Protein AF-A0A5B8IAQ7-F1 (afdb_monomer)

Secondary structure (DSSP, 8-state):
-HHHHHHHHHHHHHHHHHHHHHHHHHHHHHHHSSTT--HHHHHHHHHHHHHHHHHHHHHHHHHTTHHHHHHHHHHHHHHHHHHHHHHHHHTTT-

Sequence (94 aa):
MRDFFIRSLEKLVGLIVILSIIGVVIGSVSAMFVPDGGFLAGLAVLVGGTIYIILLGGGLYLGLGIYDNTRRTAEALMNRNAADLANQTSSSQD

Foldseek 3Di:
DVVVVLVVLVVVLVVVLVVLLVVLQVVLVVQCPDPPGRNVRSVCSNVVSVVVSCCVSVCSCVVSCSVVVVVVVVVVVVVVVVVVVVVVVVVVVD

Radius of gyration: 22.06 Å; Cα contacts (8 Å, |Δi|>4): 45; chains: 1; bounding box: 57×34×52 Å

Structure (mmCIF, N/CA/C/O backbone):
data_AF-A0A5B8IAQ7-F1
#
_entry.id   AF-A0A5B8IAQ7-F1
#
loop_
_atom_site.group_PDB
_atom_site.id
_atom_site.type_symbol
_atom_site.label_atom_id
_atom_site.label_alt_id
_atom_site.label_comp_id
_atom_site.label_asym_id
_atom_site.label_entity_id
_atom_site.label_seq_id
_atom_site.pdbx_PDB_ins_code
_atom_site.Cartn_x
_atom_site.Cartn_y
_atom_site.Cartn_z
_atom_site.occupancy
_atom_site.B_iso_or_equiv
_atom_site.auth_seq_id
_atom_site.auth_comp_id
_atom_site.auth_asym_id
_atom_site.auth_atom_id
_atom_site.pdbx_PDB_model_num
ATOM 1 N N . MET A 1 1 ? 1.089 -3.182 27.326 1.00 63.75 1 MET A N 1
ATOM 2 C CA . MET A 1 1 ? 2.265 -3.609 26.524 1.00 63.75 1 MET A CA 1
ATOM 3 C C . MET A 1 1 ? 1.876 -4.159 25.152 1.00 63.75 1 MET A C 1
ATOM 5 O O . MET A 1 1 ? 2.463 -3.725 24.171 1.00 63.75 1 MET A O 1
ATOM 9 N N . ARG A 1 2 ? 0.858 -5.029 25.047 1.00 75.62 2 ARG A N 1
ATOM 10 C CA . ARG A 1 2 ? 0.315 -5.524 23.762 1.00 75.62 2 ARG A CA 1
ATOM 11 C C . ARG A 1 2 ? -0.003 -4.411 22.754 1.00 75.62 2 ARG A C 1
ATOM 13 O O . ARG A 1 2 ? 0.402 -4.502 21.603 1.00 75.62 2 ARG A O 1
ATOM 20 N N . ASP A 1 3 ? -0.654 -3.342 23.201 1.00 77.94 3 ASP A N 1
ATOM 21 C CA . ASP A 1 3 ? -1.101 -2.272 22.298 1.00 77.94 3 ASP A CA 1
ATOM 22 C C . ASP A 1 3 ? 0.074 -1.457 21.724 1.00 77.94 3 ASP A C 1
ATOM 24 O O . ASP A 1 3 ? 0.021 -0.992 20.588 1.00 77.94 3 ASP A O 1
ATOM 28 N N . PHE A 1 4 ? 1.185 -1.355 22.466 1.00 79.88 4 PHE A N 1
ATOM 29 C CA . PHE A 1 4 ? 2.439 -0.789 21.958 1.00 79.88 4 PHE A CA 1
ATOM 30 C C . PHE A 1 4 ? 3.065 -1.686 20.884 1.00 79.88 4 PHE A C 1
ATOM 32 O O . PHE A 1 4 ? 3.552 -1.184 19.872 1.00 79.88 4 PHE A O 1
ATOM 39 N N . PHE A 1 5 ? 3.021 -3.006 21.082 1.00 79.81 5 PHE A N 1
ATOM 40 C CA . PHE A 1 5 ? 3.573 -3.979 20.144 1.00 79.81 5 PHE A CA 1
ATOM 41 C C . PHE A 1 5 ? 2.797 -3.986 18.823 1.00 79.81 5 PHE A C 1
ATOM 43 O O . PHE A 1 5 ? 3.397 -3.829 17.766 1.00 79.81 5 PHE A O 1
ATOM 50 N N . ILE A 1 6 ? 1.462 -4.046 18.884 1.00 80.75 6 ILE A N 1
ATOM 51 C CA . ILE A 1 6 ? 0.597 -4.011 17.694 1.00 80.75 6 ILE A CA 1
ATOM 52 C C . ILE A 1 6 ? 0.816 -2.716 16.908 1.00 80.75 6 ILE A C 1
ATOM 54 O O . ILE A 1 6 ? 1.059 -2.753 15.705 1.00 80.75 6 ILE A O 1
ATOM 58 N N . ARG A 1 7 ? 0.820 -1.567 17.592 1.00 83.38 7 ARG A N 1
ATOM 59 C CA . ARG A 1 7 ? 0.997 -0.264 16.940 1.00 83.38 7 ARG A CA 1
ATOM 60 C C . ARG A 1 7 ? 2.402 -0.066 16.361 1.00 83.38 7 ARG A C 1
ATOM 62 O O . ARG A 1 7 ? 2.566 0.663 15.385 1.00 83.38 7 ARG A O 1
ATOM 69 N N . SER A 1 8 ? 3.422 -0.685 16.955 1.00 86.38 8 SER A N 1
ATOM 70 C CA . SER A 1 8 ? 4.791 -0.651 16.422 1.00 86.38 8 SER A CA 1
ATOM 71 C C . SER A 1 8 ? 4.942 -1.570 15.212 1.00 86.38 8 SER A C 1
ATOM 73 O O . SER A 1 8 ? 5.550 -1.162 14.227 1.00 86.38 8 SER A O 1
ATOM 75 N N . LEU A 1 9 ? 4.339 -2.765 15.245 1.00 87.94 9 LEU A N 1
ATOM 76 C CA . LEU A 1 9 ? 4.313 -3.679 14.103 1.00 87.94 9 LEU A CA 1
ATOM 77 C C . LEU A 1 9 ? 3.535 -3.100 12.922 1.00 87.94 9 LEU A C 1
ATOM 79 O O . LEU A 1 9 ? 4.012 -3.187 11.800 1.00 87.94 9 LEU A O 1
ATOM 83 N N . GLU A 1 10 ? 2.404 -2.438 13.160 1.00 89.75 10 GLU A N 1
ATOM 84 C CA . GLU A 1 10 ? 1.656 -1.731 12.113 1.00 89.75 10 GLU A CA 1
ATOM 85 C C . GLU A 1 10 ? 2.533 -0.706 11.381 1.00 89.75 10 GLU A C 1
ATOM 87 O O . GLU A 1 10 ? 2.620 -0.714 10.153 1.00 89.75 10 GLU A O 1
ATOM 92 N N . LYS A 1 11 ? 3.249 0.139 12.130 1.00 90.62 11 LYS A N 1
ATOM 93 C CA . LYS A 1 11 ? 4.158 1.135 11.545 1.00 90.62 11 LYS A CA 1
ATOM 94 C C . LYS A 1 11 ? 5.346 0.496 10.837 1.00 90.62 11 LYS A C 1
ATOM 96 O O . LYS A 1 11 ? 5.742 0.973 9.778 1.00 90.62 11 LYS A O 1
ATOM 101 N N . LEU A 1 12 ? 5.918 -0.558 11.416 1.00 93.06 12 LEU A N 1
ATOM 102 C CA . LEU A 1 12 ? 7.055 -1.268 10.840 1.00 93.06 12 LEU A CA 1
ATOM 103 C C . LEU A 1 12 ? 6.673 -1.937 9.517 1.00 93.06 12 LEU A C 1
ATOM 105 O O . LEU A 1 12 ? 7.382 -1.781 8.529 1.00 93.06 12 LEU A O 1
ATOM 109 N N . VAL A 1 13 ? 5.543 -2.643 9.482 1.00 92.50 13 VAL A N 1
ATOM 110 C CA . VAL A 1 13 ? 5.045 -3.295 8.266 1.00 92.50 13 VAL A CA 1
ATOM 111 C C . VAL A 1 13 ? 4.699 -2.247 7.215 1.00 92.50 13 VAL A C 1
ATOM 113 O O . VAL A 1 13 ? 5.126 -2.387 6.073 1.00 92.50 13 VAL A O 1
ATOM 116 N N . GLY A 1 14 ? 4.018 -1.160 7.594 1.00 93.44 14 GLY A N 1
ATOM 117 C CA . GLY A 1 14 ? 3.753 -0.042 6.687 1.00 93.44 14 GLY A CA 1
ATOM 118 C C . GLY A 1 14 ? 5.036 0.550 6.094 1.00 93.44 14 GLY A C 1
ATOM 119 O O . GLY A 1 14 ? 5.124 0.750 4.883 1.00 93.44 14 GLY A O 1
ATOM 120 N N . LEU A 1 15 ? 6.067 0.753 6.919 1.00 96.19 15 LEU A N 1
ATOM 121 C CA . LEU A 1 15 ? 7.376 1.226 6.467 1.00 96.19 15 LEU A CA 1
ATOM 12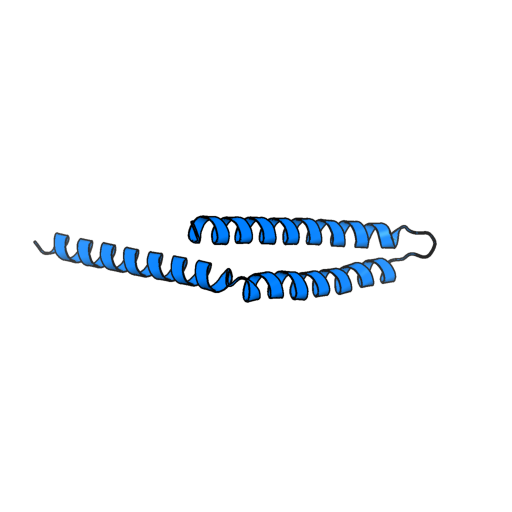2 C C . LEU A 1 15 ? 8.026 0.248 5.478 1.00 96.19 15 LEU A C 1
ATOM 124 O O . LEU A 1 15 ? 8.495 0.674 4.425 1.00 96.19 15 LEU A O 1
ATOM 128 N N . ILE A 1 16 ? 8.026 -1.053 5.783 1.00 95.50 16 ILE A N 1
ATOM 129 C CA . ILE A 1 16 ? 8.583 -2.089 4.900 1.00 95.50 16 ILE A CA 1
ATOM 130 C C . ILE A 1 16 ? 7.848 -2.108 3.556 1.00 95.50 16 ILE A C 1
ATOM 132 O O . ILE A 1 16 ? 8.496 -2.179 2.513 1.00 95.50 16 ILE A O 1
ATOM 136 N N . VAL A 1 17 ? 6.517 -2.009 3.553 1.00 96.19 17 VAL A N 1
ATOM 137 C CA . VAL A 1 17 ? 5.719 -1.973 2.317 1.00 96.19 17 VAL A CA 1
ATOM 138 C C . VAL A 1 17 ? 6.073 -0.746 1.477 1.00 96.19 17 VAL A C 1
ATOM 140 O O . VAL A 1 17 ? 6.330 -0.889 0.284 1.00 96.19 17 VAL A O 1
ATOM 143 N N . ILE A 1 18 ? 6.168 0.440 2.086 1.00 97.31 18 ILE A N 1
ATOM 144 C CA . ILE A 1 18 ? 6.548 1.675 1.380 1.00 97.31 18 ILE A CA 1
ATOM 145 C C . ILE A 1 18 ? 7.946 1.546 0.765 1.00 97.31 18 ILE A C 1
ATOM 147 O O . ILE A 1 18 ? 8.129 1.834 -0.418 1.00 97.31 18 ILE A O 1
ATOM 151 N N . LEU A 1 19 ? 8.926 1.067 1.536 1.00 98.06 19 LEU A N 1
ATOM 152 C CA . LEU A 1 19 ? 10.284 0.842 1.034 1.00 98.06 19 LEU A CA 1
ATOM 153 C C . LEU A 1 19 ? 10.313 -0.196 -0.094 1.00 98.06 19 LEU A C 1
ATOM 155 O O .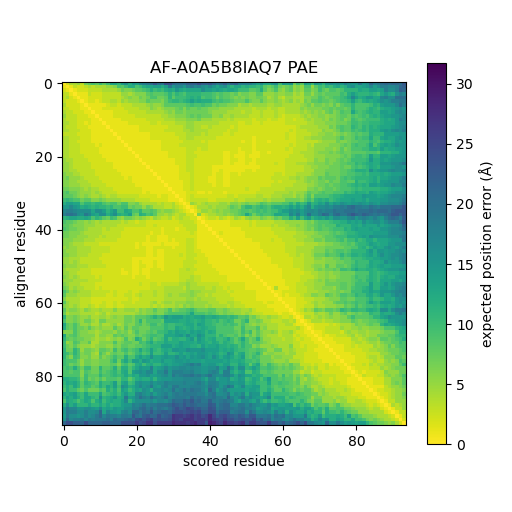 LEU A 1 19 ? 11.036 -0.016 -1.071 1.00 98.06 19 LEU A O 1
ATOM 159 N N . SER A 1 20 ? 9.500 -1.248 0.004 1.00 97.31 20 SER A N 1
ATOM 160 C CA . SER A 1 20 ? 9.395 -2.275 -1.037 1.00 97.31 20 SER A CA 1
ATOM 161 C C . SER A 1 20 ? 8.831 -1.702 -2.335 1.00 97.31 20 SER A C 1
ATOM 163 O O . SER A 1 20 ? 9.356 -2.001 -3.402 1.00 97.31 20 SER A O 1
ATOM 165 N N . ILE A 1 21 ? 7.808 -0.842 -2.259 1.00 98.12 21 ILE A N 1
ATOM 166 C CA . ILE A 1 21 ? 7.241 -0.156 -3.432 1.00 98.12 21 ILE A CA 1
ATOM 167 C C . ILE A 1 21 ? 8.315 0.688 -4.116 1.00 98.12 21 ILE A C 1
ATOM 169 O O . ILE A 1 21 ? 8.502 0.577 -5.326 1.00 98.12 21 ILE A O 1
ATOM 173 N N . ILE A 1 22 ? 9.057 1.486 -3.344 1.00 98.44 22 ILE A N 1
ATOM 174 C CA . ILE A 1 22 ? 10.168 2.288 -3.870 1.00 98.44 22 ILE A CA 1
ATOM 175 C C . ILE A 1 22 ? 11.209 1.377 -4.534 1.00 98.44 22 ILE A C 1
ATOM 177 O O . ILE A 1 22 ? 11.629 1.643 -5.658 1.00 98.44 22 ILE A O 1
ATOM 181 N N . GLY A 1 23 ? 11.576 0.275 -3.877 1.00 98.06 23 GLY A N 1
ATOM 182 C CA . GLY A 1 23 ? 12.513 -0.713 -4.410 1.00 98.06 23 GLY A CA 1
ATOM 183 C C . GLY A 1 23 ? 12.052 -1.330 -5.731 1.00 98.06 23 GLY A C 1
ATOM 184 O O . GLY A 1 23 ? 12.852 -1.441 -6.655 1.00 98.06 23 GLY A O 1
ATOM 185 N N . VAL A 1 24 ? 10.768 -1.675 -5.863 1.00 98.12 24 VAL A N 1
ATOM 186 C CA . VAL A 1 24 ? 10.201 -2.223 -7.108 1.00 98.12 24 VAL A CA 1
ATOM 187 C C . VAL A 1 24 ? 10.179 -1.182 -8.220 1.00 98.12 24 VAL A C 1
ATOM 189 O O . VAL A 1 24 ? 10.517 -1.511 -9.353 1.00 98.12 24 VAL A O 1
ATOM 192 N N . VAL A 1 25 ? 9.835 0.072 -7.920 1.00 98.06 25 VAL A N 1
ATOM 193 C CA . VAL A 1 25 ? 9.851 1.152 -8.918 1.00 98.06 25 VAL A CA 1
ATOM 194 C C . VAL A 1 25 ? 11.273 1.393 -9.422 1.00 98.06 25 VAL A C 1
ATOM 196 O O . VAL A 1 25 ? 11.498 1.400 -10.631 1.00 98.06 25 VAL A O 1
ATOM 199 N N . ILE A 1 26 ? 12.246 1.522 -8.515 1.00 98.19 26 ILE A N 1
ATOM 200 C CA . ILE A 1 26 ? 13.657 1.691 -8.884 1.00 98.19 26 ILE A CA 1
ATOM 201 C C . ILE A 1 26 ? 14.144 0.469 -9.665 1.00 98.19 26 ILE A C 1
ATOM 203 O O . ILE A 1 26 ? 14.710 0.628 -10.740 1.00 98.19 26 ILE A O 1
ATOM 207 N N . GLY A 1 27 ? 13.875 -0.742 -9.176 1.00 96.88 27 GLY A N 1
ATOM 208 C CA . GLY A 1 27 ? 14.275 -1.987 -9.829 1.00 96.88 27 GLY A CA 1
ATOM 209 C C . GLY A 1 27 ? 13.674 -2.146 -11.224 1.00 96.88 27 GLY A C 1
ATOM 210 O O . GLY A 1 27 ? 14.371 -2.570 -12.141 1.00 96.88 27 GLY A O 1
ATOM 211 N N . SER A 1 28 ? 12.413 -1.750 -11.410 1.00 97.25 28 SER A N 1
ATOM 212 C CA . SER A 1 28 ? 11.743 -1.747 -12.711 1.00 97.25 28 SER A CA 1
ATOM 213 C C . SER A 1 28 ? 12.432 -0.801 -13.689 1.00 97.25 28 SER A C 1
ATOM 215 O O . SER A 1 28 ? 12.767 -1.219 -14.796 1.00 97.25 28 SER A O 1
ATOM 217 N N . VAL A 1 29 ? 12.707 0.438 -13.270 1.00 96.69 29 VAL A N 1
ATOM 218 C CA . VAL A 1 29 ? 13.428 1.415 -14.096 1.00 96.69 29 VAL A CA 1
ATOM 219 C C . VAL A 1 29 ? 14.835 0.909 -14.405 1.00 96.69 29 VAL A C 1
ATOM 221 O O . VAL A 1 29 ? 15.218 0.861 -15.568 1.00 96.69 29 VAL A O 1
ATOM 224 N N . SER A 1 30 ? 15.592 0.460 -13.401 1.00 96.31 30 SER A N 1
ATOM 225 C CA . SER A 1 30 ? 16.945 -0.072 -13.586 1.00 96.31 30 SER A CA 1
ATOM 226 C C . SER A 1 30 ? 16.980 -1.256 -14.553 1.00 96.31 30 SER A C 1
ATOM 228 O O . SER A 1 30 ? 17.853 -1.293 -15.415 1.00 96.31 30 SER A O 1
ATOM 230 N N . ALA A 1 31 ? 16.015 -2.177 -14.480 1.00 95.62 31 ALA A N 1
ATOM 231 C CA . ALA A 1 31 ? 15.924 -3.332 -15.376 1.00 95.62 31 ALA A CA 1
ATOM 232 C C . ALA A 1 31 ? 15.708 -2.952 -16.853 1.00 95.62 31 ALA A C 1
ATOM 234 O O . ALA A 1 31 ? 16.026 -3.745 -17.739 1.00 95.62 31 ALA A O 1
ATOM 235 N N . MET A 1 32 ? 15.209 -1.746 -17.142 1.00 95.12 32 MET A N 1
ATOM 236 C CA . MET A 1 32 ? 15.094 -1.251 -18.518 1.00 95.12 32 MET A CA 1
ATOM 237 C C . MET A 1 32 ? 16.436 -0.803 -19.114 1.00 95.12 32 MET A C 1
ATOM 239 O O . MET A 1 32 ? 16.551 -0.767 -20.335 1.00 95.12 32 MET A O 1
ATOM 243 N N . PHE A 1 33 ? 17.437 -0.474 -18.288 1.00 93.56 33 PHE A N 1
ATOM 244 C CA . PHE A 1 33 ? 18.723 0.097 -18.727 1.00 93.56 33 PHE A CA 1
ATOM 245 C C . PHE A 1 33 ? 19.907 -0.885 -18.673 1.00 93.56 33 PHE A C 1
ATOM 247 O O . PHE A 1 33 ? 21.041 -0.500 -18.953 1.00 93.56 33 PHE A O 1
ATOM 254 N N . VAL A 1 34 ? 19.676 -2.146 -18.303 1.00 91.56 34 VAL A N 1
ATOM 255 C CA . VAL A 1 34 ? 20.706 -3.201 -18.307 1.00 91.56 34 VAL A CA 1
ATOM 256 C C . VAL A 1 34 ? 20.977 -3.665 -19.753 1.00 91.56 34 VAL A C 1
ATOM 258 O O . VAL A 1 34 ? 20.048 -3.624 -20.556 1.00 91.56 34 VAL A O 1
ATOM 261 N N . PRO A 1 35 ? 22.199 -4.123 -20.113 1.00 87.44 35 PRO A N 1
ATOM 262 C CA . PRO A 1 35 ? 22.535 -4.541 -21.483 1.00 87.44 35 PRO A CA 1
ATOM 263 C C . PRO A 1 35 ? 21.619 -5.618 -22.085 1.00 87.44 35 PRO A C 1
ATOM 265 O O . PRO A 1 35 ? 21.253 -5.511 -23.250 1.00 87.44 35 PRO A O 1
ATOM 268 N N . ASP A 1 36 ? 21.198 -6.598 -21.280 1.00 86.19 36 ASP A N 1
ATOM 269 C CA . ASP A 1 36 ? 20.207 -7.626 -21.658 1.00 86.19 36 ASP A CA 1
ATOM 270 C C . ASP A 1 36 ? 18.774 -7.250 -21.229 1.00 86.19 36 ASP A C 1
ATOM 272 O O . ASP A 1 36 ? 17.851 -8.067 -21.228 1.00 86.19 36 ASP A O 1
ATOM 276 N N . GLY A 1 37 ? 18.600 -6.009 -20.783 1.00 82.00 37 GLY A N 1
ATOM 277 C CA . GLY A 1 37 ? 17.348 -5.445 -20.315 1.00 82.00 37 GLY A CA 1
ATOM 278 C C . GLY A 1 37 ? 16.506 -4.854 -21.441 1.00 82.00 37 GLY A C 1
ATOM 279 O O . GLY A 1 37 ? 16.848 -4.866 -22.621 1.00 82.00 37 GLY A O 1
ATOM 280 N N . GLY A 1 38 ? 15.353 -4.318 -21.058 1.00 93.38 38 GLY A N 1
ATOM 281 C CA . GLY A 1 38 ? 14.442 -3.657 -21.982 1.00 93.38 38 GLY A CA 1
ATOM 282 C C . GLY A 1 38 ? 13.107 -3.336 -21.331 1.00 93.38 38 GLY A C 1
ATOM 283 O O . GLY A 1 38 ? 12.865 -3.662 -20.167 1.00 93.38 38 GLY A O 1
ATOM 2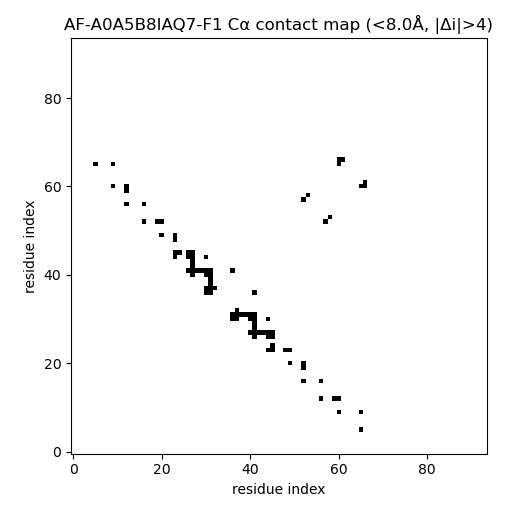84 N N .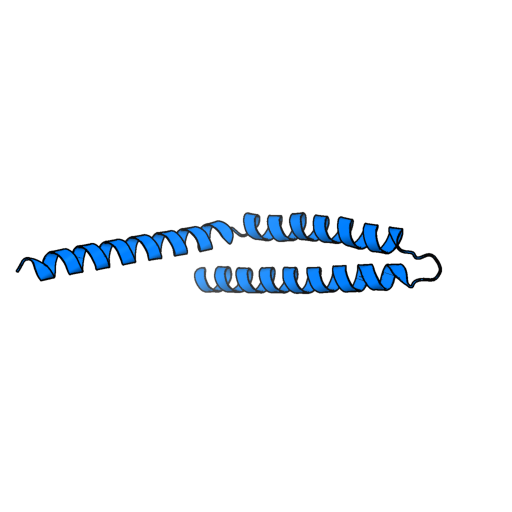 PHE A 1 39 ? 12.205 -2.719 -22.094 1.00 93.50 39 PHE A N 1
ATOM 285 C CA . PHE A 1 39 ? 10.893 -2.312 -21.583 1.00 93.50 39 PHE A CA 1
ATOM 286 C C . PHE A 1 39 ? 10.099 -3.487 -20.989 1.00 93.50 39 PHE A C 1
ATOM 288 O O . PHE A 1 39 ? 9.542 -3.372 -19.900 1.00 93.50 39 PHE A O 1
ATOM 295 N N . LEU A 1 40 ? 10.108 -4.641 -21.665 1.00 95.12 40 LEU A N 1
ATOM 296 C CA . LEU A 1 40 ? 9.452 -5.867 -21.196 1.00 95.12 40 LEU A CA 1
ATOM 297 C C . LEU A 1 40 ? 10.033 -6.372 -19.868 1.00 95.12 40 LEU A C 1
ATOM 299 O O . LEU A 1 40 ? 9.271 -6.813 -19.012 1.00 95.12 40 LEU A O 1
ATOM 303 N N . ALA A 1 41 ? 11.350 -6.266 -19.669 1.00 95.56 41 ALA A N 1
ATOM 304 C CA . ALA A 1 41 ? 11.994 -6.652 -18.416 1.00 95.56 41 ALA A CA 1
ATOM 305 C C . ALA A 1 41 ? 11.568 -5.724 -17.269 1.00 95.56 41 ALA A C 1
ATOM 307 O O . ALA A 1 41 ? 11.156 -6.195 -16.210 1.00 95.56 41 ALA A O 1
ATOM 308 N N . GLY A 1 42 ? 11.574 -4.408 -17.500 1.00 96.31 42 GLY A N 1
ATOM 309 C CA . GLY A 1 42 ? 11.091 -3.442 -16.513 1.00 96.31 42 GLY A CA 1
ATOM 310 C C . GLY A 1 42 ? 9.609 -3.619 -16.184 1.00 96.31 42 GLY A C 1
ATOM 311 O O . GLY A 1 42 ? 9.236 -3.560 -15.011 1.00 96.31 42 GLY A O 1
ATOM 312 N N . LEU A 1 43 ? 8.768 -3.910 -17.182 1.00 96.81 43 LEU A N 1
ATOM 313 C CA . LEU A 1 43 ? 7.348 -4.200 -16.978 1.00 96.81 43 LEU A CA 1
ATOM 314 C C . LEU A 1 43 ? 7.141 -5.496 -16.181 1.00 96.81 43 LEU A C 1
ATOM 316 O O . LEU A 1 43 ? 6.310 -5.525 -15.277 1.00 96.81 43 LEU A O 1
ATOM 320 N N . ALA A 1 44 ? 7.915 -6.546 -16.465 1.00 96.38 44 ALA A N 1
ATOM 321 C CA . ALA A 1 44 ? 7.860 -7.803 -15.722 1.00 96.38 44 ALA A CA 1
ATOM 322 C C . ALA A 1 44 ? 8.249 -7.614 -14.247 1.00 96.38 44 ALA A C 1
ATOM 324 O O . ALA A 1 44 ? 7.565 -8.131 -13.364 1.00 96.38 44 ALA A O 1
ATOM 325 N N . VAL A 1 45 ? 9.293 -6.825 -13.970 1.00 97.31 45 VAL A N 1
ATOM 326 C CA . VAL A 1 45 ? 9.695 -6.471 -12.598 1.00 97.31 45 VAL A CA 1
ATOM 327 C C . VAL A 1 45 ? 8.615 -5.647 -11.902 1.00 97.31 45 VAL A C 1
ATOM 329 O O . VAL A 1 45 ? 8.321 -5.905 -10.738 1.00 97.31 45 VAL A O 1
ATOM 332 N N . LEU A 1 46 ? 7.993 -4.695 -12.601 1.00 97.31 46 LEU A N 1
ATOM 333 C CA . LEU A 1 46 ? 6.924 -3.877 -12.034 1.00 97.31 46 LEU A CA 1
ATOM 334 C C . LEU A 1 46 ? 5.718 -4.742 -11.656 1.00 97.31 46 LEU A C 1
ATOM 336 O O . LEU A 1 46 ? 5.292 -4.738 -10.508 1.00 97.31 46 LEU A O 1
ATOM 340 N N . VAL A 1 47 ? 5.205 -5.534 -12.599 1.00 98.12 47 VAL A N 1
ATOM 341 C CA . VAL A 1 47 ? 4.028 -6.386 -12.382 1.00 98.12 47 VAL A CA 1
ATOM 342 C C . VAL A 1 47 ? 4.321 -7.458 -11.333 1.00 98.12 47 VAL A C 1
ATOM 344 O O . VAL A 1 47 ? 3.572 -7.591 -10.365 1.00 98.12 47 VAL A O 1
ATOM 347 N N . GLY A 1 48 ? 5.425 -8.193 -11.479 1.00 98.06 48 GLY A N 1
ATOM 348 C CA . GLY A 1 48 ? 5.815 -9.243 -10.539 1.00 98.06 48 GLY A CA 1
ATOM 349 C C . GLY A 1 48 ? 6.101 -8.695 -9.142 1.00 98.06 48 GLY A C 1
ATOM 350 O O . GLY A 1 48 ? 5.616 -9.240 -8.152 1.00 98.06 48 GLY A O 1
ATOM 351 N N . GLY A 1 49 ? 6.824 -7.578 -9.055 1.00 97.56 49 GLY A N 1
ATOM 352 C CA . GLY A 1 49 ? 7.140 -6.907 -7.799 1.00 97.56 49 GLY A CA 1
ATOM 353 C C . GLY A 1 49 ? 5.902 -6.352 -7.099 1.00 97.56 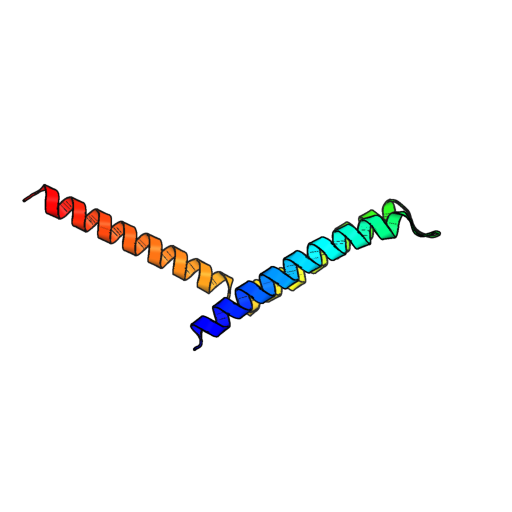49 GLY A C 1
ATOM 354 O O . GLY A 1 49 ? 5.743 -6.547 -5.896 1.00 97.56 49 GLY A O 1
ATOM 355 N N . THR A 1 50 ? 4.981 -5.720 -7.829 1.00 97.94 50 THR A N 1
ATOM 356 C CA . THR A 1 50 ? 3.721 -5.228 -7.254 1.00 97.94 50 THR A CA 1
ATOM 357 C C . THR A 1 50 ? 2.848 -6.375 -6.753 1.00 97.94 50 THR A C 1
ATOM 359 O O . THR A 1 50 ? 2.358 -6.303 -5.627 1.00 97.94 50 THR A O 1
ATOM 362 N N . ILE A 1 51 ? 2.692 -7.454 -7.528 1.00 98.31 51 ILE A N 1
ATOM 363 C CA . ILE A 1 51 ? 1.956 -8.647 -7.080 1.00 98.31 51 ILE A CA 1
ATOM 364 C C . ILE A 1 51 ? 2.607 -9.226 -5.819 1.00 98.31 51 ILE A C 1
ATOM 366 O O . ILE A 1 51 ? 1.910 -9.505 -4.844 1.00 98.31 51 ILE A O 1
ATOM 370 N N . TYR A 1 52 ? 3.937 -9.346 -5.800 1.00 97.44 52 TYR A N 1
ATOM 371 C CA . TYR A 1 52 ? 4.679 -9.822 -4.635 1.00 97.44 52 TYR A CA 1
ATOM 372 C C . TYR A 1 52 ? 4.429 -8.957 -3.392 1.00 97.44 52 TYR A C 1
ATOM 374 O O . TYR A 1 52 ? 4.127 -9.495 -2.329 1.00 97.44 52 TYR A O 1
ATOM 382 N N . ILE A 1 53 ? 4.479 -7.626 -3.518 1.00 97.31 53 ILE A N 1
ATOM 383 C CA . ILE A 1 53 ? 4.202 -6.701 -2.408 1.00 97.31 53 ILE A CA 1
ATOM 384 C C . ILE A 1 53 ? 2.764 -6.849 -1.910 1.00 97.31 53 ILE A C 1
ATOM 386 O O . ILE A 1 53 ? 2.547 -6.867 -0.701 1.00 97.31 53 ILE A O 1
ATOM 390 N N . ILE A 1 54 ? 1.785 -6.966 -2.810 1.00 96.25 54 ILE A N 1
ATOM 391 C CA . ILE A 1 54 ? 0.376 -7.130 -2.428 1.00 96.25 54 ILE A CA 1
ATOM 392 C C . ILE A 1 54 ? 0.188 -8.427 -1.643 1.00 96.25 54 ILE A C 1
ATOM 394 O O . ILE A 1 54 ? -0.432 -8.413 -0.582 1.00 96.25 54 ILE A O 1
ATOM 398 N N . LEU A 1 55 ? 0.742 -9.538 -2.131 1.00 96.19 55 LEU A N 1
ATOM 399 C CA . LEU A 1 55 ? 0.595 -10.838 -1.481 1.00 96.19 55 LEU A CA 1
ATOM 400 C C . LEU A 1 55 ? 1.331 -10.886 -0.139 1.00 96.19 55 LEU A C 1
ATOM 402 O O . LEU A 1 55 ? 0.744 -11.270 0.871 1.00 96.19 55 LEU A O 1
ATOM 406 N N . LEU A 1 56 ? 2.596 -10.465 -0.107 1.00 94.94 56 LEU A N 1
ATOM 407 C CA . LEU A 1 56 ? 3.421 -10.519 1.097 1.00 94.94 56 LEU A CA 1
ATOM 408 C C . LEU A 1 56 ? 2.976 -9.474 2.129 1.00 94.94 56 LEU A C 1
ATOM 410 O O . LEU A 1 56 ? 2.745 -9.801 3.290 1.00 94.94 56 LEU A O 1
ATOM 414 N N . GLY A 1 57 ? 2.828 -8.219 1.704 1.00 93.06 57 GLY A N 1
ATOM 415 C CA . GLY A 1 57 ? 2.419 -7.103 2.553 1.00 93.06 57 GLY A CA 1
ATOM 416 C C . GLY A 1 57 ? 0.972 -7.231 3.016 1.00 93.06 57 GLY A C 1
ATOM 417 O O . GLY A 1 57 ? 0.698 -7.075 4.204 1.00 93.06 57 GLY A O 1
ATOM 418 N N . GLY A 1 58 ? 0.056 -7.591 2.114 1.00 90.31 58 GLY A N 1
ATOM 419 C CA . GLY A 1 58 ? -1.337 -7.879 2.462 1.00 90.31 58 GLY A CA 1
ATOM 420 C C . GLY A 1 58 ? -1.455 -9.073 3.408 1.00 90.31 58 GLY A C 1
ATOM 421 O O . GLY A 1 58 ? -2.156 -8.991 4.416 1.00 90.31 58 GLY A O 1
ATOM 422 N N . GLY A 1 59 ? -0.701 -10.147 3.150 1.00 93.25 59 GLY A N 1
ATOM 423 C CA . GLY A 1 59 ? -0.618 -11.307 4.038 1.00 93.25 59 GLY A CA 1
ATOM 424 C C . GLY A 1 59 ? -0.104 -10.953 5.435 1.00 93.25 59 GLY A C 1
ATOM 425 O O . GLY A 1 59 ? -0.682 -11.391 6.424 1.00 93.25 59 GLY A O 1
ATOM 426 N N . LEU A 1 60 ? 0.922 -10.103 5.535 1.00 91.31 60 LEU A N 1
ATOM 427 C CA . LEU A 1 60 ? 1.426 -9.569 6.806 1.00 91.31 60 LEU A CA 1
ATOM 428 C C . LEU A 1 60 ? 0.380 -8.716 7.537 1.00 91.31 60 LEU A C 1
ATOM 430 O O . LEU A 1 60 ? 0.200 -8.876 8.743 1.00 91.31 60 LEU A O 1
ATOM 434 N N . TYR A 1 61 ? -0.337 -7.846 6.822 1.00 88.88 61 TYR A N 1
ATOM 435 C CA . TYR A 1 61 ? -1.388 -7.002 7.402 1.00 88.88 61 TYR A CA 1
ATOM 436 C C . TYR A 1 61 ? -2.549 -7.816 7.983 1.00 88.88 61 TYR A C 1
ATOM 438 O O . TYR A 1 61 ? -3.052 -7.493 9.064 1.00 88.88 61 TYR A O 1
ATOM 446 N N . LEU A 1 62 ? -2.957 -8.875 7.282 1.00 89.25 62 LEU A N 1
ATOM 447 C CA . LEU A 1 62 ? -4.006 -9.785 7.735 1.00 89.25 62 LEU A CA 1
ATOM 448 C C . LEU A 1 62 ? -3.504 -10.710 8.852 1.00 89.25 62 LEU A C 1
ATOM 450 O O . LEU A 1 62 ? -4.142 -10.813 9.895 1.00 89.25 62 LEU A O 1
ATOM 454 N N . GLY A 1 63 ? -2.342 -11.341 8.669 1.00 85.25 63 GLY A N 1
ATOM 455 C CA . GLY A 1 63 ? -1.785 -1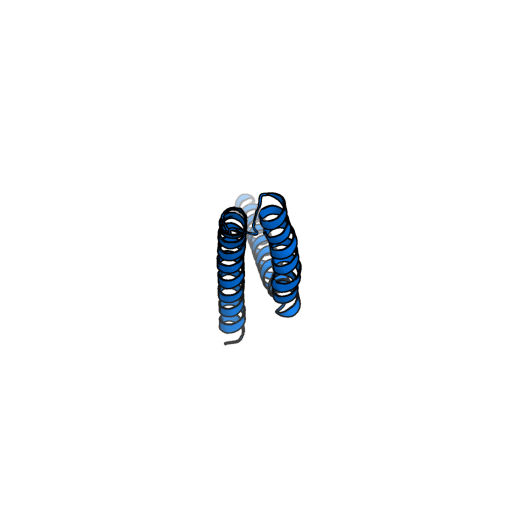2.325 9.601 1.00 85.25 63 GLY A CA 1
ATOM 456 C C . GLY A 1 63 ? -1.396 -11.741 10.959 1.00 85.25 63 GLY A C 1
ATOM 457 O O . GLY A 1 63 ? -1.528 -12.413 11.978 1.00 85.25 63 GLY A O 1
ATOM 458 N N . LEU A 1 64 ? -0.972 -10.475 11.000 1.00 86.75 64 LEU A N 1
ATOM 459 C CA . LEU A 1 64 ? -0.697 -9.765 12.252 1.00 86.75 64 LEU A CA 1
ATOM 460 C C . LEU A 1 64 ? -1.956 -9.149 12.888 1.00 86.75 64 LEU A C 1
ATOM 462 O O . LEU A 1 64 ? -1.858 -8.534 13.950 1.00 86.75 64 LEU A O 1
ATOM 466 N N . GLY A 1 65 ? -3.129 -9.287 12.257 1.00 83.56 65 GLY A N 1
ATOM 467 C CA . GLY A 1 65 ? -4.396 -8.758 12.768 1.00 83.56 65 GLY A CA 1
ATOM 468 C C . GLY A 1 65 ? -4.451 -7.228 12.831 1.00 83.56 65 GLY A C 1
ATOM 469 O O . GLY A 1 65 ? -5.252 -6.667 13.581 1.00 83.56 65 GLY A O 1
ATOM 470 N N . ILE A 1 66 ? -3.601 -6.535 12.063 1.00 83.38 66 ILE A N 1
ATOM 471 C CA . ILE A 1 66 ? -3.535 -5.066 12.041 1.00 83.38 66 ILE A CA 1
ATOM 472 C C . ILE A 1 66 ? -4.878 -4.497 11.567 1.00 83.38 66 ILE A C 1
ATOM 474 O O . ILE A 1 66 ? -5.401 -3.563 12.174 1.00 83.38 66 ILE A O 1
ATOM 478 N N . TYR A 1 67 ? -5.477 -5.116 10.545 1.00 79.75 67 TYR A N 1
ATOM 479 C CA . TYR A 1 67 ? -6.778 -4.716 10.006 1.00 79.75 67 TYR A CA 1
ATOM 480 C C . TYR A 1 67 ? -7.883 -4.684 11.074 1.00 79.75 67 TYR A C 1
ATOM 482 O O . TYR A 1 67 ? -8.601 -3.690 11.200 1.00 79.75 67 TYR A O 1
ATOM 490 N N . ASP A 1 68 ? -7.989 -5.734 11.891 1.00 82.19 68 ASP A N 1
ATOM 491 C CA . ASP A 1 68 ? -9.004 -5.813 12.945 1.00 82.19 68 ASP A CA 1
ATOM 492 C C . ASP A 1 68 ? -8.807 -4.729 14.009 1.00 82.19 68 ASP A C 1
ATOM 494 O O . ASP A 1 68 ? -9.776 -4.207 14.564 1.00 82.19 68 ASP A O 1
ATOM 498 N N . ASN A 1 69 ? -7.556 -4.355 14.285 1.00 82.00 69 ASN A N 1
ATOM 499 C CA . ASN A 1 69 ? -7.238 -3.294 15.232 1.00 82.00 69 ASN A CA 1
ATOM 500 C C . ASN A 1 69 ? -7.656 -1.911 14.702 1.00 82.00 69 ASN A C 1
ATOM 502 O O . ASN A 1 69 ? -8.257 -1.115 15.433 1.00 82.00 69 ASN A O 1
ATOM 506 N N . THR A 1 70 ? -7.411 -1.640 13.417 1.00 81.81 70 THR A N 1
ATOM 507 C CA . THR A 1 70 ? -7.887 -0.421 12.748 1.00 81.81 70 THR A CA 1
ATOM 508 C C . THR A 1 70 ? -9.417 -0.371 12.727 1.00 81.81 70 THR A C 1
ATOM 510 O O . THR A 1 70 ? -9.998 0.663 13.064 1.00 81.81 70 THR A O 1
ATOM 513 N N . ARG A 1 71 ? -10.086 -1.493 12.425 1.00 85.31 71 ARG A N 1
ATOM 514 C CA . ARG A 1 71 ? -11.555 -1.577 12.389 1.00 85.31 71 ARG A CA 1
ATOM 515 C C . ARG A 1 71 ? -12.186 -1.287 13.751 1.00 85.31 71 ARG A C 1
ATOM 517 O O . ARG A 1 71 ? -13.057 -0.430 13.844 1.00 85.31 71 ARG A O 1
ATOM 524 N N . ARG A 1 72 ? -11.695 -1.921 14.821 1.00 83.94 72 ARG A N 1
ATOM 525 C CA . ARG A 1 72 ? -12.178 -1.683 16.197 1.00 83.94 72 ARG A CA 1
ATOM 526 C C . ARG A 1 72 ? -11.975 -0.241 16.647 1.00 83.94 72 ARG A C 1
ATOM 528 O O . ARG A 1 72 ? -12.815 0.307 17.353 1.00 83.94 72 ARG A O 1
ATOM 535 N N . THR A 1 73 ? -10.872 0.382 16.233 1.00 84.00 73 THR A N 1
ATOM 536 C CA . THR A 1 73 ? -10.614 1.796 16.535 1.00 84.00 73 THR A CA 1
ATOM 537 C C . THR A 1 73 ? -11.629 2.697 15.829 1.00 84.00 73 THR A C 1
ATOM 539 O O . THR A 1 73 ? -12.160 3.616 16.449 1.00 84.00 73 THR A O 1
ATOM 542 N N . ALA A 1 74 ? -11.953 2.413 14.564 1.00 87.12 74 ALA A N 1
ATOM 543 C CA . ALA A 1 74 ? -12.984 3.145 13.830 1.00 87.12 74 ALA A CA 1
ATOM 544 C C . ALA A 1 74 ? -14.375 2.974 14.467 1.00 87.12 74 ALA A C 1
ATOM 546 O O . ALA A 1 74 ? -15.063 3.965 14.699 1.00 87.12 74 ALA A O 1
ATOM 547 N N . GLU A 1 75 ? -14.755 1.744 14.823 1.00 91.31 75 GLU A N 1
ATOM 548 C CA . GLU A 1 75 ? -16.023 1.440 15.504 1.00 91.31 75 GLU A CA 1
ATOM 549 C C . GLU A 1 75 ? -16.133 2.166 16.860 1.00 91.31 75 GLU A C 1
ATOM 551 O O . GLU A 1 75 ? -17.156 2.778 17.167 1.00 91.31 75 GLU A O 1
ATOM 556 N N . ALA A 1 76 ? -15.062 2.170 17.661 1.00 91.00 76 ALA A N 1
ATOM 557 C CA . ALA A 1 76 ? -15.036 2.865 18.949 1.00 91.00 76 ALA A CA 1
ATOM 558 C C . ALA A 1 76 ? -15.201 4.388 18.802 1.00 91.00 76 ALA A C 1
ATOM 560 O O . ALA A 1 76 ? -15.902 5.013 19.600 1.00 91.00 76 ALA A O 1
ATOM 561 N N . LEU A 1 77 ? -14.586 4.985 17.775 1.00 91.50 77 LEU A N 1
ATOM 562 C CA . LEU A 1 77 ? -14.747 6.408 17.468 1.00 91.50 77 LEU A CA 1
ATOM 563 C C . LEU A 1 77 ? -16.184 6.737 17.043 1.00 91.50 77 LEU A C 1
ATOM 565 O O . LEU A 1 77 ? -16.742 7.727 17.510 1.00 91.50 77 LEU A O 1
ATOM 569 N N . MET A 1 78 ? -16.803 5.893 16.214 1.00 90.56 78 MET A N 1
ATOM 570 C CA . MET A 1 78 ? -18.199 6.069 15.797 1.00 90.56 78 MET A CA 1
ATOM 571 C C . MET A 1 78 ? -19.158 6.025 16.992 1.00 90.56 78 MET A C 1
ATOM 573 O O . MET A 1 78 ? -19.997 6.91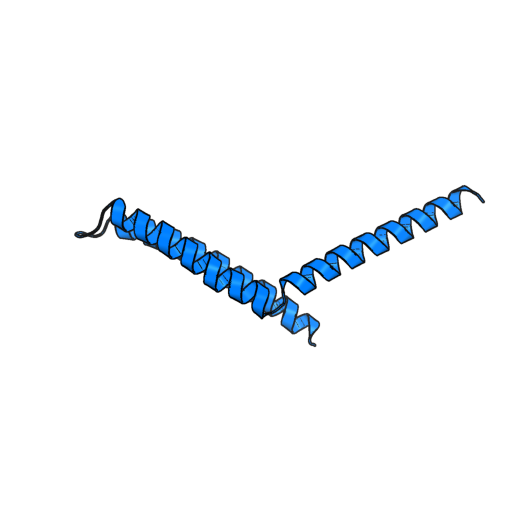4 17.137 1.00 90.56 78 MET A O 1
ATOM 577 N N . ASN A 1 79 ? -18.996 5.044 17.882 1.00 92.88 79 ASN A N 1
ATOM 578 C CA . ASN A 1 79 ? -19.851 4.896 19.062 1.00 92.88 79 ASN A CA 1
ATOM 579 C C . ASN A 1 79 ? -19.712 6.073 20.037 1.00 92.88 79 ASN A C 1
ATOM 581 O O . ASN A 1 79 ? -20.706 6.521 20.606 1.00 92.88 79 ASN A O 1
ATOM 585 N N . ARG A 1 80 ? -18.494 6.604 20.206 1.00 90.94 80 ARG A N 1
ATOM 586 C CA . ARG A 1 80 ? -18.256 7.799 21.025 1.00 90.94 80 ARG A CA 1
ATOM 587 C C . ARG A 1 80 ? -18.979 9.020 20.459 1.00 90.94 80 ARG A C 1
ATOM 589 O O . ARG A 1 80 ? -19.700 9.682 21.194 1.00 90.94 80 ARG A O 1
ATOM 596 N N . ASN A 1 81 ? -18.844 9.268 19.157 1.00 92.69 81 ASN A N 1
ATOM 597 C CA . ASN A 1 81 ? -19.510 10.396 18.506 1.00 92.69 81 ASN A CA 1
ATOM 598 C C . ASN A 1 81 ? -21.040 10.291 18.619 1.00 92.69 81 ASN A C 1
ATOM 600 O O . ASN A 1 81 ? -21.709 11.290 18.859 1.00 92.69 81 ASN A O 1
ATOM 604 N N . ALA A 1 82 ? -21.600 9.084 18.487 1.00 91.94 82 ALA A N 1
ATOM 605 C CA . ALA A 1 82 ? -23.032 8.850 18.672 1.00 91.94 82 ALA A CA 1
ATOM 606 C C . ALA A 1 82 ? -23.498 9.154 20.108 1.00 91.94 82 ALA A C 1
ATOM 608 O O . ALA A 1 82 ? -24.554 9.757 20.295 1.00 91.94 82 ALA A O 1
ATOM 609 N N . ALA A 1 83 ? -22.702 8.788 21.117 1.00 90.25 83 ALA A N 1
ATOM 610 C CA . ALA A 1 83 ? -22.985 9.123 22.512 1.00 90.25 83 ALA A CA 1
ATOM 611 C C . ALA A 1 83 ? -22.905 10.640 22.774 1.00 90.25 83 ALA A C 1
ATOM 613 O O . ALA A 1 83 ? -23.766 11.186 23.462 1.00 90.25 83 ALA A O 1
ATOM 614 N N . ASP A 1 84 ? -21.925 11.331 22.184 1.00 90.50 84 ASP A N 1
ATOM 615 C CA . ASP A 1 84 ? -21.777 12.788 22.303 1.00 90.50 84 ASP A CA 1
ATOM 616 C C . ASP A 1 84 ? -22.961 13.537 21.664 1.00 90.50 84 ASP A C 1
ATOM 618 O O . ASP A 1 84 ? -23.415 14.552 22.194 1.00 90.50 84 ASP A O 1
ATOM 622 N N . LEU A 1 85 ? -23.498 13.021 20.553 1.00 88.31 85 LEU A N 1
ATOM 623 C CA . LEU A 1 85 ? -24.704 13.550 19.908 1.00 88.31 85 LEU A CA 1
ATOM 624 C C . LEU A 1 85 ? -25.950 13.338 20.773 1.00 88.31 85 LEU A C 1
ATOM 626 O O . LEU A 1 85 ? -26.730 14.270 20.955 1.00 88.31 85 LEU A O 1
ATOM 630 N N . ALA A 1 86 ? -26.115 12.145 21.350 1.00 87.81 86 ALA A N 1
ATOM 631 C CA . ALA A 1 86 ? -27.223 11.862 22.259 1.00 87.81 86 ALA A CA 1
ATOM 632 C C . ALA A 1 86 ? -27.201 12.798 23.482 1.00 87.81 86 ALA A C 1
ATOM 634 O O . ALA A 1 86 ? -28.236 13.342 23.865 1.00 87.81 86 ALA A O 1
ATOM 635 N N . ASN A 1 87 ? -26.015 13.059 24.039 1.00 87.69 87 ASN A N 1
ATOM 636 C CA . ASN A 1 87 ? -25.864 13.935 25.199 1.00 87.69 87 ASN A CA 1
ATOM 637 C C . ASN A 1 87 ? -26.195 15.411 24.878 1.00 87.69 87 ASN A C 1
ATOM 639 O O . ASN A 1 87 ? -26.829 16.097 25.680 1.00 87.69 87 ASN A O 1
ATOM 643 N N . GLN A 1 88 ? -25.844 15.889 23.677 1.00 83.69 88 GLN A N 1
ATOM 644 C CA . GLN A 1 88 ? -26.221 17.230 23.197 1.00 83.69 88 GLN A CA 1
ATOM 645 C C . GLN A 1 88 ? -27.735 17.380 22.976 1.00 83.69 88 GLN A C 1
ATOM 647 O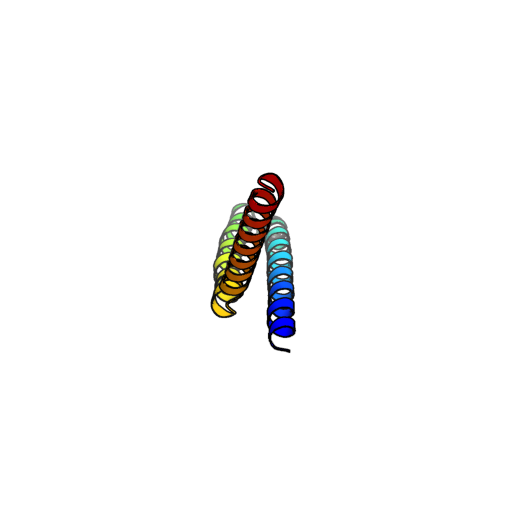 O . GLN A 1 88 ? -28.306 18.447 23.219 1.00 83.69 88 GLN A O 1
ATOM 652 N N . THR A 1 89 ? -28.409 16.317 22.527 1.00 79.25 89 THR A N 1
ATOM 653 C CA . THR A 1 89 ? -29.869 16.348 22.352 1.00 79.25 89 THR A CA 1
ATOM 654 C C . THR A 1 89 ? -30.630 16.381 23.675 1.00 79.25 89 THR A C 1
ATOM 656 O O . THR A 1 89 ? -31.680 17.009 23.738 1.00 79.25 89 THR A O 1
ATOM 659 N N . SER A 1 90 ? -30.100 15.783 24.746 1.00 76.25 90 SER A N 1
ATOM 660 C CA . SER A 1 90 ? -30.699 15.882 26.084 1.00 76.25 90 SER A CA 1
ATOM 661 C C . SER A 1 90 ? -30.522 17.268 26.711 1.00 76.25 90 SER A C 1
ATOM 663 O O . SER A 1 90 ? -31.466 17.790 27.284 1.00 76.25 90 SER A O 1
ATOM 665 N N . SER A 1 91 ? -29.368 17.921 26.536 1.00 73.88 91 SER A N 1
ATOM 666 C CA . SER A 1 91 ? -29.101 19.243 27.132 1.00 73.88 91 SER A CA 1
ATOM 667 C C . SER A 1 91 ? -29.825 20.419 26.463 1.00 73.88 91 SER A C 1
ATOM 669 O O . SER A 1 91 ? -29.687 21.549 26.913 1.00 73.88 91 SER A O 1
ATOM 671 N N . SER A 1 92 ? -30.514 20.190 25.343 1.00 68.00 92 SER A N 1
ATOM 672 C CA . SER A 1 92 ? -31.278 21.221 24.621 1.00 68.00 92 SER A CA 1
ATOM 673 C C . SER A 1 92 ? -32.786 21.156 24.886 1.00 68.00 92 SER A C 1
ATOM 675 O O . SER A 1 92 ? -33.515 22.014 24.391 1.00 68.00 92 SER A O 1
ATOM 677 N N . GLN A 1 93 ? -33.252 20.147 25.630 1.00 61.50 93 GLN A N 1
ATOM 678 C CA . GLN A 1 93 ? -34.661 19.979 26.004 1.00 61.50 93 GLN A CA 1
ATOM 679 C C . GLN A 1 93 ? -34.973 20.400 27.452 1.00 61.50 93 GLN A C 1
ATOM 681 O O . GLN A 1 93 ? -36.154 2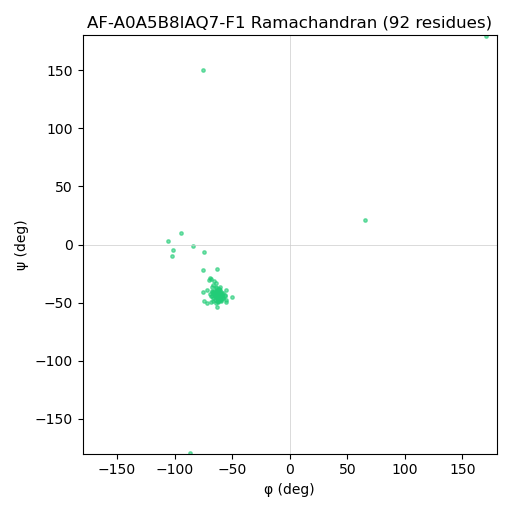0.508 27.782 1.00 61.50 93 GLN A O 1
ATOM 686 N N . ASP A 1 94 ? -33.945 20.668 28.265 1.00 56.47 94 ASP A N 1
ATOM 687 C CA . ASP A 1 94 ? -34.037 21.238 29.621 1.00 56.47 94 ASP A CA 1
ATOM 688 C C . ASP A 1 94 ? -33.894 22.772 29.594 1.00 56.47 94 ASP A C 1
ATOM 690 O O . ASP A 1 94 ? -34.608 23.450 30.370 1.00 56.47 94 ASP A O 1
#

Mean predicted aligned error: 7.19 Å

pLDDT: mean 89.62, std 8.56, range [56.47, 98.44]

Organism: NCBI:txid2599296

Solvent-accessible surface area (backbone atoms only — not comparable to full-atom values): 5038 Å² total; per-residue (Å²): 111,69,67,59,51,54,57,49,49,48,52,50,52,53,49,51,47,53,53,47,52,53,49,29,54,52,49,13,58,52,34,37,72,40,94,93,39,27,70,68,48,12,48,48,38,38,55,52,42,51,51,48,47,51,55,54,46,48,46,49,39,57,75,70,46,45,58,60,55,55,50,52,52,52,52,52,53,52,54,51,52,53,51,55,51,55,53,54,59,56,71,72,76,115